Protein AF-A0A0J7ZHJ1-F1 (afdb_monomer)

Nearest PDB structures (foldseek):
  1hdf-assembly1_A  TM=8.368E-01  e=5.704E-06  Physarum polycephalum
  4el6-assembly1_A  TM=7.535E-01  e=1.383E-04  Schistosoma mansoni
  4aka-assembly1_A  TM=7.824E-01  e=1.208E-03  Schistosoma mansoni
  1zwo-assembly1_A  TM=7.943E-01  e=2.437E-03  Mus musculus
  6if9-assembly1_A  TM=5.677E-01  e=2.419E-02  Homo sapiens

Sequence (104 aa):
MCESSNGGEVCLYDASNTTGRVYDTLYSKPTYSGTYYGTNVGIDNTVNSTWNRDPDTYVYFWQFANYSGLGLGQAGGTKENWGDLSEANSWSSHCFSSNSTCPY

Solvent-accessible surface area (backbone atoms only — not comparable to full-atom values): 5501 Å² total; per-residue (Å²): 119,85,72,71,92,74,41,59,32,38,31,36,9,58,28,55,82,69,34,78,58,67,39,48,37,78,61,62,32,51,45,37,63,46,72,36,88,89,41,79,49,74,50,52,47,38,38,12,9,32,36,31,48,18,65,88,43,39,38,36,37,9,44,28,56,67,63,30,78,63,71,50,78,40,56,36,58,39,73,48,58,33,60,85,43,99,56,38,33,35,38,16,13,36,30,39,70,85,43,89,85,48,83,128

pLDDT: mean 84.12, std 10.05, range [56.09, 93.62]

Radius of gyration: 12.0 Å; Cα contacts (8 Å, |Δi|>4): 270; chains: 1; bounding box: 26×31×28 Å

Foldseek 3Di:
DADPPPQQKKWFALDFPSDHDIFIDNFWFLFQFQDGPNDGDRCQLRGFKMFQSAQCWKKKWALEGRQDDDIDIDHHGDIDGNNVDPCGSRTTTMHIPPDPSHDD

Mean predicted aligned error: 5.2 Å

Secondary structure (DSSP, 8-state):
----TTS--EEEESSSTT-SSEEEESS-BSSS-SEETTEE---TT---EEEE--SS--EEEEEETTTEEEEEEE-TT-EEEGGGSTTTT---EEEETTSTTS--

Structure (mmCIF, N/CA/C/O backbone):
data_AF-A0A0J7ZHJ1-F1
#
_entry.id   AF-A0A0J7ZHJ1-F1
#
loop_
_atom_site.group_PDB
_atom_site.id
_atom_site.type_symbol
_atom_site.label_atom_id
_atom_site.label_alt_id
_atom_site.label_comp_id
_atom_site.label_asym_id
_atom_site.label_entity_id
_atom_site.label_seq_id
_atom_site.pdbx_PDB_ins_code
_atom_site.Cartn_x
_atom_site.Cartn_y
_atom_site.Cartn_z
_atom_site.occupancy
_atom_site.B_iso_or_equiv
_atom_site.auth_seq_id
_atom_site.auth_comp_id
_atom_site.auth_asym_id
_atom_site.auth_atom_id
_atom_site.pdbx_PDB_model_num
ATOM 1 N N . MET A 1 1 ? 10.723 -8.132 8.104 1.00 59.56 1 MET A N 1
ATOM 2 C CA . MET A 1 1 ? 11.069 -7.628 6.757 1.00 59.56 1 MET A CA 1
ATOM 3 C C . MET A 1 1 ? 10.045 -8.194 5.783 1.00 59.56 1 MET A C 1
ATOM 5 O O . MET A 1 1 ? 9.194 -8.927 6.258 1.00 59.56 1 MET A O 1
ATOM 9 N N . CYS A 1 2 ? 10.030 -7.795 4.513 1.00 70.06 2 CYS A N 1
ATOM 10 C CA . CYS A 1 2 ? 9.115 -8.420 3.560 1.00 70.06 2 CYS A CA 1
ATOM 11 C C . CYS A 1 2 ? 9.684 -9.784 3.153 1.00 70.06 2 CYS A C 1
ATOM 13 O O . CYS A 1 2 ? 10.803 -9.848 2.645 1.00 70.06 2 CYS A O 1
ATOM 15 N N . GLU A 1 3 ? 8.968 -10.851 3.472 1.00 60.84 3 GLU A N 1
ATOM 16 C CA . GLU A 1 3 ? 9.481 -12.218 3.585 1.00 60.84 3 GLU A CA 1
ATOM 17 C C . GLU A 1 3 ? 8.765 -13.209 2.674 1.00 60.84 3 GLU A C 1
ATOM 19 O O . GLU A 1 3 ? 9.117 -14.394 2.691 1.00 60.84 3 GLU A O 1
ATOM 24 N N . SER A 1 4 ? 7.774 -12.795 1.872 1.00 62.31 4 SER A N 1
ATOM 25 C CA . SER A 1 4 ? 7.173 -13.770 0.969 1.00 62.31 4 SER A CA 1
ATOM 26 C C . SER A 1 4 ? 8.218 -14.238 -0.044 1.00 62.31 4 SER A C 1
ATOM 28 O O . SER A 1 4 ? 8.849 -13.462 -0.768 1.00 62.31 4 SER A O 1
ATOM 30 N N . SER A 1 5 ? 8.404 -15.552 -0.093 1.00 56.09 5 SER A N 1
ATOM 31 C CA . SER A 1 5 ? 9.406 -16.206 -0.935 1.00 56.09 5 SER A CA 1
ATOM 32 C C . SER A 1 5 ? 9.087 -16.104 -2.434 1.00 56.09 5 SER A C 1
ATOM 34 O O . SER A 1 5 ? 9.922 -16.463 -3.258 1.00 56.09 5 SER A O 1
ATOM 36 N N . ASN A 1 6 ? 7.893 -15.611 -2.786 1.00 62.06 6 ASN A N 1
ATOM 37 C CA . ASN A 1 6 ? 7.317 -15.697 -4.128 1.00 62.06 6 ASN A CA 1
ATOM 38 C C . ASN A 1 6 ? 7.192 -14.345 -4.847 1.00 62.06 6 ASN A C 1
ATOM 40 O O . ASN A 1 6 ? 6.658 -14.305 -5.949 1.00 62.06 6 ASN A O 1
ATOM 44 N N . GLY A 1 7 ? 7.641 -13.239 -4.247 1.00 62.12 7 GLY A N 1
ATOM 45 C CA . GLY A 1 7 ? 7.655 -11.921 -4.894 1.00 62.12 7 GLY A CA 1
ATOM 46 C C . GLY A 1 7 ? 6.289 -11.243 -5.056 1.00 62.12 7 GLY A C 1
ATOM 47 O O . GLY A 1 7 ? 6.257 -10.029 -5.107 1.00 62.12 7 GLY A O 1
ATOM 48 N N . GLY A 1 8 ? 5.168 -11.966 -5.041 1.00 74.62 8 GLY A N 1
ATOM 49 C CA . GLY A 1 8 ? 3.811 -11.413 -5.194 1.00 74.62 8 GLY A CA 1
ATOM 50 C C . GLY A 1 8 ? 3.244 -10.678 -3.968 1.00 74.62 8 GLY A C 1
ATOM 51 O O . GLY A 1 8 ? 2.065 -10.835 -3.664 1.00 74.62 8 GLY A O 1
ATOM 52 N N . GLU A 1 9 ? 4.068 -9.955 -3.206 1.00 87.06 9 GLU A N 1
ATOM 53 C CA . GLU A 1 9 ? 3.633 -9.237 -2.000 1.00 87.06 9 GLU A CA 1
ATOM 54 C C . GLU A 1 9 ? 3.757 -7.721 -2.143 1.00 87.06 9 GLU A C 1
ATOM 56 O O . GLU A 1 9 ? 4.625 -7.198 -2.845 1.00 87.06 9 GLU A O 1
ATOM 61 N N . VAL A 1 10 ? 2.925 -7.007 -1.392 1.00 89.94 10 VAL A N 1
ATOM 62 C CA . VAL A 1 10 ? 3.110 -5.581 -1.141 1.00 89.94 10 VAL A CA 1
ATOM 63 C C . VAL A 1 10 ? 3.447 -5.356 0.323 1.00 89.94 10 VAL A C 1
ATOM 65 O O . VAL A 1 10 ? 2.797 -5.886 1.227 1.00 89.94 10 VAL A O 1
ATOM 68 N N . CYS A 1 11 ? 4.494 -4.572 0.536 1.0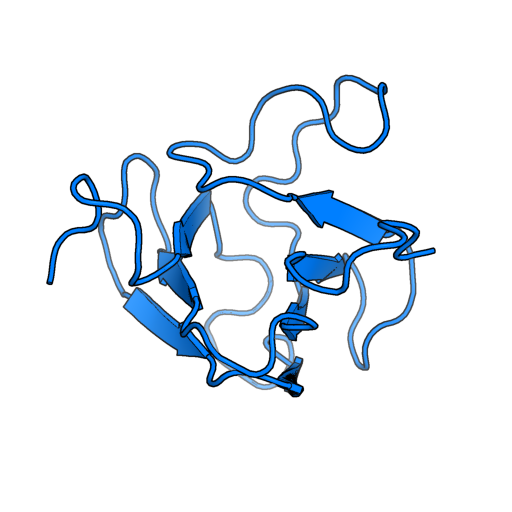0 90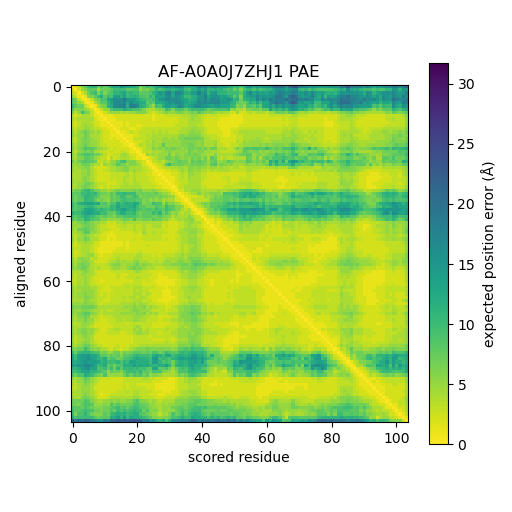.56 11 CYS A N 1
ATOM 69 C CA . CYS A 1 11 ? 5.055 -4.251 1.836 1.00 90.56 11 CYS A CA 1
ATOM 70 C C . CYS A 1 11 ? 4.608 -2.855 2.234 1.00 90.56 11 CYS A C 1
ATOM 72 O O . CYS A 1 11 ? 4.826 -1.905 1.480 1.00 90.56 11 CYS A O 1
ATOM 74 N N . LEU A 1 12 ? 4.033 -2.727 3.420 1.00 90.62 12 LEU A N 1
ATOM 75 C CA . LEU A 1 12 ? 3.571 -1.468 3.982 1.00 90.62 12 LEU A CA 1
ATOM 76 C C . LEU A 1 12 ? 4.464 -1.106 5.164 1.00 90.62 12 LEU A C 1
ATOM 78 O O . LEU A 1 12 ? 4.758 -1.959 6.003 1.00 90.62 12 LEU A O 1
ATOM 82 N N . TYR A 1 13 ? 4.893 0.147 5.224 1.00 90.00 13 TYR A N 1
ATOM 83 C CA . TYR A 1 13 ? 5.842 0.630 6.218 1.00 90.00 13 TYR A CA 1
ATOM 84 C C . TYR A 1 13 ? 5.264 1.818 6.979 1.00 90.00 13 TYR A C 1
ATOM 86 O O . TYR A 1 13 ? 4.657 2.698 6.368 1.00 90.00 13 TYR A O 1
ATOM 94 N N . ASP A 1 14 ? 5.473 1.864 8.297 1.00 89.12 14 ASP A N 1
ATOM 95 C CA . ASP A 1 14 ? 5.034 2.988 9.142 1.00 89.12 14 ASP A CA 1
ATOM 96 C C . ASP A 1 14 ? 5.946 4.223 9.054 1.00 89.12 14 ASP A C 1
ATOM 98 O O . ASP A 1 14 ? 5.547 5.337 9.394 1.00 89.12 14 ASP A O 1
ATOM 102 N N . ALA A 1 15 ? 7.167 4.051 8.551 1.00 88.94 15 ALA A N 1
ATOM 103 C CA . ALA A 1 15 ? 8.115 5.127 8.306 1.00 88.94 15 ALA A CA 1
ATOM 104 C C . ALA A 1 15 ? 8.351 5.341 6.806 1.00 88.94 15 ALA A C 1
ATOM 106 O O . ALA A 1 15 ? 8.039 4.490 5.970 1.00 88.94 15 ALA A O 1
ATOM 107 N N . SER A 1 16 ? 8.923 6.492 6.454 1.00 89.44 16 SER A N 1
ATOM 108 C CA . SER A 1 16 ? 9.334 6.798 5.081 1.00 89.44 16 SER A CA 1
ATOM 109 C C . SER A 1 16 ? 10.516 5.925 4.631 1.00 89.44 16 SER A C 1
ATOM 111 O O . SER A 1 16 ? 11.216 5.304 5.436 1.00 89.44 16 SER A O 1
ATOM 113 N N . ASN A 1 17 ? 10.792 5.921 3.329 1.00 88.88 17 ASN A N 1
ATOM 114 C CA . ASN A 1 17 ? 11.938 5.268 2.690 1.00 88.88 17 ASN A CA 1
ATOM 115 C C . ASN A 1 17 ? 11.990 3.745 2.861 1.00 88.88 17 ASN A C 1
ATOM 117 O O . ASN A 1 17 ? 13.071 3.156 2.865 1.00 88.88 17 ASN A O 1
ATOM 121 N N . THR A 1 18 ? 10.839 3.078 2.964 1.00 87.94 18 THR A N 1
ATOM 122 C CA . THR A 1 18 ? 10.728 1.619 3.145 1.00 87.94 18 THR A CA 1
ATOM 123 C C . THR A 1 18 ? 11.468 1.118 4.393 1.00 87.94 18 THR A C 1
ATOM 125 O O . THR A 1 18 ? 12.171 0.107 4.361 1.00 87.94 18 THR A O 1
ATOM 128 N N . THR A 1 19 ? 11.340 1.861 5.498 1.00 85.50 19 THR A N 1
ATOM 129 C CA . THR A 1 19 ? 11.956 1.555 6.802 1.00 85.50 19 THR A CA 1
ATOM 130 C C . THR A 1 19 ? 10.904 1.389 7.902 1.00 85.50 19 THR A C 1
ATOM 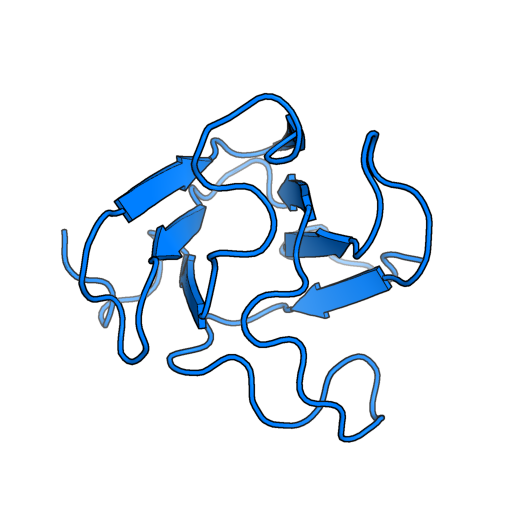132 O O . THR A 1 19 ? 9.719 1.579 7.664 1.00 85.50 19 THR A O 1
ATOM 135 N N . GLY A 1 20 ? 11.321 1.029 9.119 1.00 83.38 20 GLY A N 1
ATOM 136 C CA . GLY A 1 20 ? 10.408 0.899 10.258 1.00 83.38 20 GLY A CA 1
ATOM 137 C C . GLY A 1 20 ? 9.712 -0.460 10.327 1.00 83.38 20 GLY A C 1
ATOM 138 O O . GLY A 1 20 ? 10.283 -1.488 9.940 1.00 83.38 20 GLY A O 1
ATOM 139 N N . ARG A 1 21 ? 8.499 -0.483 10.889 1.00 80.88 21 ARG A N 1
ATOM 140 C CA . ARG A 1 21 ? 7.686 -1.702 10.984 1.00 80.88 21 ARG A CA 1
ATOM 141 C C . ARG A 1 21 ? 7.153 -2.060 9.610 1.00 80.88 21 ARG A C 1
ATOM 143 O O . ARG A 1 21 ? 6.717 -1.192 8.867 1.00 80.88 21 ARG A O 1
ATOM 150 N N . VAL A 1 22 ? 7.183 -3.353 9.305 1.00 81.88 22 VAL A N 1
ATOM 151 C CA . VAL A 1 22 ? 6.748 -3.890 8.016 1.00 81.88 22 VAL A CA 1
ATOM 152 C C . VAL A 1 22 ? 5.474 -4.690 8.212 1.00 81.88 22 VAL A C 1
ATOM 154 O O . VAL A 1 22 ? 5.432 -5.583 9.060 1.00 81.88 22 VAL A O 1
ATOM 157 N N . TYR A 1 23 ? 4.480 -4.403 7.386 1.00 80.81 23 TYR A N 1
ATOM 158 C CA . TYR A 1 23 ? 3.248 -5.164 7.263 1.00 80.81 23 TYR A CA 1
ATOM 159 C C . TYR A 1 23 ? 3.159 -5.657 5.823 1.00 80.81 23 TYR A C 1
ATOM 161 O O . TYR A 1 23 ? 2.975 -4.863 4.905 1.00 80.81 23 TYR A O 1
ATOM 169 N N . ASP A 1 24 ? 3.354 -6.948 5.600 1.00 76.88 24 ASP A N 1
ATOM 170 C CA . ASP A 1 24 ? 3.248 -7.536 4.272 1.00 76.88 24 ASP A CA 1
ATOM 171 C C . ASP A 1 24 ? 1.841 -8.023 3.988 1.00 76.88 24 ASP A C 1
ATOM 173 O O . ASP A 1 24 ? 1.083 -8.421 4.879 1.00 76.88 24 ASP A O 1
ATOM 177 N N . THR A 1 25 ? 1.490 -8.037 2.711 1.00 80.44 25 THR A N 1
ATOM 178 C CA . THR A 1 25 ? 0.274 -8.700 2.272 1.00 80.44 25 THR A CA 1
ATOM 179 C C . THR A 1 25 ? 0.471 -9.339 0.908 1.00 80.44 25 THR A C 1
ATOM 181 O O . THR A 1 25 ? 0.991 -8.722 -0.016 1.00 80.44 25 THR A O 1
ATOM 184 N N . LEU A 1 26 ? -0.002 -10.578 0.793 1.00 85.38 26 LEU A N 1
ATOM 185 C CA . LEU A 1 26 ? -0.105 -11.330 -0.464 1.00 85.38 26 LEU A CA 1
ATOM 186 C C . LEU A 1 26 ? -1.475 -11.170 -1.138 1.00 85.38 26 LEU A C 1
ATOM 188 O O . LEU A 1 26 ? -1.715 -11.691 -2.220 1.00 85.38 26 LEU A O 1
ATOM 192 N N . TYR A 1 27 ? -2.408 -10.506 -0.459 1.00 86.19 27 TYR A N 1
ATOM 193 C CA . TYR A 1 27 ? -3.796 -10.395 -0.881 1.00 86.19 27 TYR A CA 1
ATOM 194 C C . TYR A 1 27 ? -4.272 -8.962 -0.725 1.00 86.19 27 TYR A C 1
ATOM 196 O O . TYR A 1 27 ? -3.786 -8.218 0.130 1.00 86.19 27 TYR A O 1
ATOM 204 N N . SER A 1 28 ? -5.279 -8.610 -1.519 1.00 90.06 28 SER A N 1
ATOM 205 C CA . SER A 1 28 ? -5.985 -7.340 -1.370 1.00 90.06 28 SER A CA 1
ATOM 206 C C . SER A 1 28 ? -6.626 -7.258 0.015 1.00 90.06 28 SER A C 1
ATOM 208 O O . SER A 1 28 ? -7.169 -8.247 0.516 1.00 90.06 28 SER A O 1
ATOM 210 N N . LYS A 1 29 ? -6.595 -6.079 0.629 1.00 90.69 29 LYS A N 1
ATOM 211 C CA . LYS A 1 29 ? -7.183 -5.831 1.946 1.00 90.69 29 LYS A CA 1
ATOM 212 C C . LYS A 1 29 ? -8.275 -4.777 1.823 1.00 90.69 29 LYS A C 1
ATOM 214 O O . LYS A 1 29 ? -7.944 -3.620 1.581 1.00 90.69 29 LYS A O 1
ATOM 219 N N . PRO A 1 30 ? -9.559 -5.135 2.001 1.00 91.56 30 PRO A N 1
ATOM 220 C CA . PRO A 1 30 ? -10.639 -4.151 2.008 1.00 91.56 30 PRO A CA 1
ATOM 221 C C . PRO A 1 30 ? -10.582 -3.250 3.246 1.00 91.56 30 PRO A C 1
ATOM 223 O O . PRO A 1 30 ? -11.154 -2.171 3.238 1.00 91.56 30 PRO A O 1
ATOM 226 N N . THR A 1 31 ? -9.885 -3.652 4.307 1.00 91.62 31 THR A N 1
ATOM 227 C CA . THR A 1 31 ? -9.671 -2.831 5.501 1.00 91.62 31 THR A CA 1
ATOM 228 C C . THR A 1 31 ? -8.272 -3.057 6.050 1.00 91.62 31 THR A C 1
ATOM 230 O O . THR A 1 31 ? -7.748 -4.172 5.992 1.00 91.62 31 THR A O 1
ATOM 233 N N . TYR A 1 32 ? -7.688 -2.025 6.652 1.00 90.62 32 TYR A N 1
ATOM 234 C CA . TYR A 1 32 ? -6.413 -2.101 7.370 1.00 90.62 32 TYR A CA 1
ATOM 235 C C . TYR A 1 32 ? -6.562 -2.575 8.818 1.00 90.62 32 TYR A C 1
ATOM 237 O O . TYR A 1 32 ? -5.934 -2.087 9.760 1.00 90.62 32 TYR A O 1
ATOM 245 N N . SER A 1 33 ? -7.425 -3.571 8.979 1.00 84.00 33 SER A N 1
ATOM 246 C CA . SER A 1 33 ? -7.670 -4.289 10.216 1.00 84.00 33 SER A CA 1
ATOM 247 C C . SER A 1 33 ? -7.422 -5.778 9.989 1.00 84.00 33 SER A C 1
ATOM 249 O O . SER A 1 33 ? -7.772 -6.338 8.948 1.00 84.00 33 SER A O 1
ATOM 251 N N . GLY A 1 34 ? -6.811 -6.434 10.973 1.00 73.44 34 GLY A N 1
ATOM 252 C CA . GLY A 1 34 ? -6.613 -7.879 10.972 1.00 73.44 34 GLY A CA 1
ATOM 253 C C . GLY A 1 34 ? -5.150 -8.289 11.046 1.00 73.44 34 GLY A C 1
ATOM 254 O O . GLY A 1 34 ? -4.313 -7.625 11.651 1.00 73.44 34 GLY A O 1
ATOM 255 N N . THR A 1 35 ? -4.855 -9.455 10.483 1.00 71.56 35 THR A N 1
ATOM 256 C CA . THR A 1 35 ? -3.558 -10.103 10.662 1.00 71.56 35 THR A CA 1
ATOM 257 C C . THR A 1 35 ? -2.576 -9.745 9.546 1.00 71.56 35 THR A C 1
ATOM 259 O O . THR A 1 35 ? -2.881 -9.942 8.364 1.00 71.56 35 THR A O 1
ATOM 262 N N . TYR A 1 36 ? -1.387 -9.297 9.954 1.00 73.12 36 TYR A N 1
ATOM 263 C CA . TYR A 1 36 ? -0.194 -9.041 9.137 1.00 73.12 36 TYR A CA 1
ATOM 264 C C . TYR A 1 36 ? 0.976 -9.803 9.777 1.00 73.12 36 TYR A C 1
ATOM 266 O O . TYR A 1 36 ? 1.121 -9.759 11.001 1.00 73.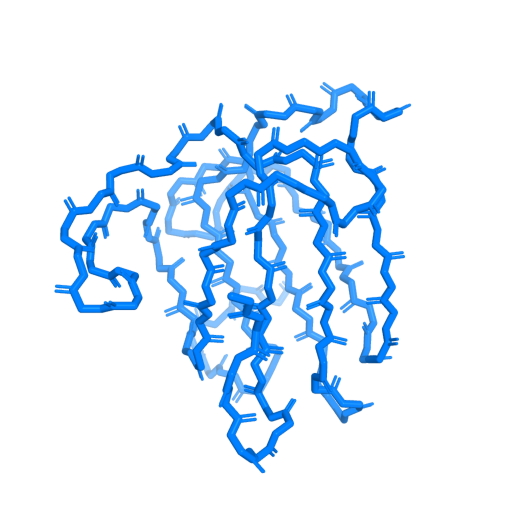12 36 TYR A O 1
ATOM 274 N N . TYR A 1 37 ? 1.759 -10.576 9.017 1.00 65.94 37 TYR A N 1
ATOM 275 C CA . TYR A 1 37 ? 2.781 -11.487 9.575 1.00 65.94 37 TYR A CA 1
ATOM 276 C C . TYR A 1 37 ? 2.319 -12.357 10.767 1.00 65.94 37 TYR A C 1
ATOM 278 O O . TYR A 1 37 ? 3.042 -12.556 11.742 1.00 65.94 37 TYR A O 1
ATOM 286 N N . GLY A 1 38 ? 1.078 -12.853 10.750 1.00 63.50 38 GLY A N 1
ATOM 287 C CA . GLY A 1 38 ? 0.549 -13.675 11.850 1.00 63.50 38 GLY A CA 1
ATOM 288 C C . GLY A 1 38 ? 0.237 -12.911 13.148 1.00 63.50 38 GLY A C 1
ATOM 289 O O . GLY A 1 38 ? -0.263 -13.514 14.094 1.00 63.50 38 GLY A O 1
ATOM 290 N N . THR A 1 39 ? 0.450 -11.591 13.191 1.00 63.53 39 THR A N 1
ATOM 291 C CA . THR A 1 39 ? 0.097 -10.727 14.327 1.00 63.53 39 THR A CA 1
ATOM 292 C C . THR A 1 39 ? -1.146 -9.911 13.994 1.00 63.53 39 THR A C 1
ATOM 294 O O . THR A 1 39 ? -1.250 -9.340 12.911 1.00 63.53 39 THR A O 1
ATOM 297 N N . ASN A 1 40 ? -2.113 -9.857 14.910 1.00 72.69 40 ASN A N 1
ATOM 298 C CA . ASN A 1 40 ? -3.310 -9.040 14.729 1.00 72.69 40 ASN A CA 1
ATOM 299 C C . ASN A 1 40 ? -2.983 -7.583 15.083 1.00 72.69 40 ASN A C 1
ATOM 301 O O . ASN A 1 40 ? -2.722 -7.274 16.247 1.00 72.69 40 ASN A O 1
ATOM 305 N N . VAL A 1 41 ? -2.934 -6.712 14.078 1.00 78.06 41 VAL A N 1
ATOM 306 C CA . VAL A 1 41 ? -2.554 -5.305 14.221 1.00 78.06 41 VAL A CA 1
ATOM 307 C C . VAL A 1 41 ? -3.380 -4.452 13.262 1.00 78.06 41 VAL A C 1
ATOM 309 O O . VAL A 1 41 ? -3.533 -4.780 12.090 1.00 78.06 41 VAL A O 1
ATOM 312 N N . GLY A 1 42 ? -3.941 -3.357 13.772 1.00 81.81 42 GLY A N 1
ATOM 313 C CA . GLY A 1 42 ? -4.521 -2.317 12.927 1.00 81.81 42 GLY A CA 1
ATOM 314 C C . GLY A 1 42 ? -3.411 -1.408 12.414 1.00 81.81 42 GLY A C 1
ATOM 315 O O . GLY A 1 42 ? -2.606 -0.933 13.214 1.00 81.81 42 GLY A O 1
ATOM 316 N N . ILE A 1 43 ? -3.368 -1.190 11.103 1.00 86.75 43 ILE A N 1
ATOM 317 C CA . ILE A 1 43 ? -2.381 -0.315 10.432 1.00 86.75 43 ILE A CA 1
ATOM 318 C C . ILE A 1 43 ? -3.061 0.847 9.703 1.00 86.75 43 ILE A C 1
ATOM 320 O O . ILE A 1 43 ? -2.479 1.527 8.858 1.00 86.75 43 ILE A O 1
ATOM 324 N N . ASP A 1 44 ? -4.345 1.012 9.995 1.00 88.69 44 ASP A N 1
ATOM 325 C CA . ASP A 1 44 ? -5.187 2.032 9.415 1.00 88.69 44 ASP A CA 1
ATOM 326 C C . ASP A 1 44 ? -4.595 3.409 9.683 1.00 88.69 44 ASP A C 1
ATOM 328 O O . ASP A 1 44 ? -4.279 3.730 10.831 1.00 88.69 44 ASP A O 1
ATOM 332 N N . ASN A 1 45 ? -4.433 4.209 8.630 1.00 88.62 45 ASN A N 1
ATOM 333 C CA . ASN A 1 45 ? -3.858 5.545 8.736 1.00 88.62 45 ASN A CA 1
ATOM 334 C C . ASN A 1 45 ? -2.459 5.569 9.386 1.00 88.62 45 ASN A C 1
ATOM 336 O O . ASN A 1 45 ? -2.105 6.516 10.083 1.00 88.62 45 ASN A O 1
ATOM 340 N N . THR A 1 46 ? -1.648 4.522 9.194 1.00 88.38 46 THR A N 1
ATOM 341 C CA . THR A 1 46 ? -0.251 4.503 9.674 1.00 88.38 46 THR A CA 1
ATOM 342 C C . THR A 1 46 ? 0.771 4.260 8.573 1.00 88.38 46 THR A C 1
ATOM 344 O O . THR A 1 46 ? 1.964 4.272 8.849 1.00 88.38 46 THR A O 1
ATOM 347 N N . VAL A 1 47 ? 0.338 3.957 7.348 1.00 89.31 47 VAL A N 1
ATOM 348 C CA . VAL A 1 47 ? 1.247 3.603 6.251 1.00 89.31 47 VAL A CA 1
ATOM 349 C C . VAL A 1 47 ? 1.829 4.865 5.624 1.00 89.31 47 VAL A C 1
ATOM 351 O O . VAL A 1 47 ? 1.093 5.747 5.182 1.00 89.31 47 VAL A O 1
ATOM 354 N N . ASN A 1 48 ? 3.157 4.914 5.542 1.00 91.31 48 ASN A N 1
ATOM 355 C CA . ASN A 1 48 ? 3.913 6.092 5.132 1.00 91.31 48 ASN A CA 1
ATOM 356 C C . ASN A 1 48 ? 4.898 5.828 3.979 1.00 91.31 48 ASN A C 1
ATOM 358 O O . ASN A 1 48 ? 5.296 6.742 3.259 1.00 91.31 48 ASN A O 1
ATOM 362 N N . SER A 1 49 ? 5.272 4.572 3.748 1.00 91.75 49 SER A N 1
ATOM 363 C CA . SER A 1 49 ? 5.904 4.149 2.495 1.00 91.75 49 SER A CA 1
ATOM 364 C C . SER A 1 49 ? 5.512 2.720 2.148 1.00 91.75 49 SER A C 1
ATOM 366 O O . SER A 1 49 ? 5.034 1.967 3.001 1.00 91.75 49 SER A O 1
ATOM 368 N N . THR A 1 50 ? 5.674 2.347 0.885 1.00 92.69 50 THR A N 1
ATOM 369 C CA . THR A 1 50 ? 5.335 1.010 0.394 1.00 92.69 50 THR A CA 1
ATOM 370 C C . THR A 1 50 ? 6.360 0.496 -0.599 1.00 92.69 50 THR A C 1
ATOM 372 O O . THR A 1 50 ? 7.049 1.251 -1.286 1.00 92.69 50 THR A O 1
ATOM 375 N N . TRP A 1 51 ? 6.440 -0.823 -0.707 1.00 92.62 51 TRP A N 1
ATOM 376 C CA . TRP A 1 51 ? 7.179 -1.498 -1.764 1.00 92.62 51 TRP A CA 1
ATOM 377 C C . TRP A 1 51 ? 6.287 -2.566 -2.376 1.00 92.62 51 TRP A C 1
ATOM 379 O O . TRP A 1 51 ? 5.967 -3.557 -1.720 1.00 92.62 51 TRP A O 1
ATOM 3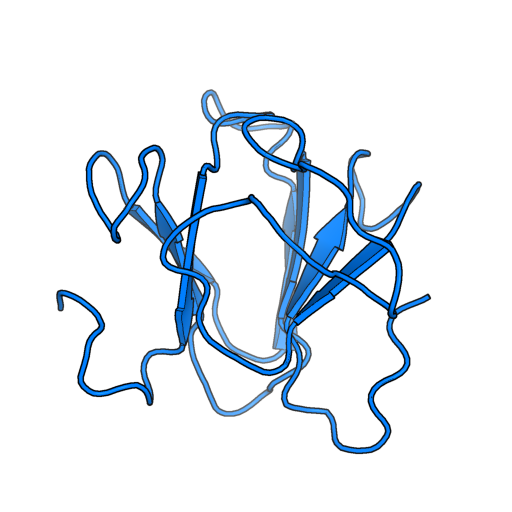89 N N . ASN A 1 52 ? 5.886 -2.358 -3.626 1.00 92.25 52 ASN A N 1
ATOM 390 C CA . ASN A 1 52 ? 5.237 -3.392 -4.406 1.00 92.25 52 ASN A CA 1
ATOM 391 C C . ASN A 1 52 ? 6.321 -4.330 -4.939 1.00 92.25 52 ASN A C 1
ATOM 393 O O . ASN A 1 52 ? 7.090 -3.959 -5.827 1.00 92.25 52 ASN A O 1
ATOM 397 N N . ARG A 1 53 ? 6.451 -5.511 -4.333 1.00 89.31 53 ARG A N 1
ATOM 398 C CA . ARG A 1 53 ? 7.451 -6.500 -4.749 1.00 89.31 53 ARG A CA 1
ATOM 399 C C . ARG A 1 53 ? 6.968 -7.349 -5.909 1.00 89.31 53 ARG A C 1
ATOM 401 O O . ARG A 1 53 ? 7.818 -7.967 -6.547 1.00 89.31 53 ARG A O 1
ATOM 408 N N . ASP A 1 54 ? 5.665 -7.344 -6.181 1.00 87.69 54 ASP A N 1
ATOM 409 C CA . ASP A 1 54 ? 5.091 -8.001 -7.344 1.00 87.69 54 ASP A CA 1
ATOM 410 C C . ASP A 1 54 ? 5.490 -7.186 -8.584 1.00 87.69 54 ASP A C 1
ATOM 412 O O . ASP A 1 54 ? 5.081 -6.030 -8.695 1.00 87.69 54 ASP A O 1
ATOM 416 N N . PRO A 1 55 ? 6.339 -7.707 -9.486 1.00 86.75 55 PRO A N 1
ATOM 417 C CA . PRO A 1 55 ? 6.763 -6.964 -10.668 1.00 86.75 55 PRO A CA 1
ATOM 418 C C . PRO A 1 55 ? 5.676 -6.900 -11.751 1.00 86.75 55 PRO A C 1
ATOM 420 O O . PRO A 1 55 ? 5.758 -6.046 -12.633 1.00 86.75 55 PRO A O 1
ATOM 423 N N . ASP A 1 56 ? 4.670 -7.771 -11.684 1.00 87.38 56 ASP A N 1
ATOM 424 C CA . ASP A 1 56 ? 3.703 -8.008 -12.755 1.00 87.38 56 ASP A CA 1
ATOM 425 C C . ASP A 1 56 ? 2.341 -7.351 -12.475 1.00 87.38 56 ASP A C 1
ATOM 427 O O . ASP A 1 56 ? 1.544 -7.149 -13.396 1.00 87.38 56 ASP A O 1
ATOM 431 N N . THR A 1 57 ? 2.069 -6.981 -11.219 1.00 88.75 57 THR A N 1
ATOM 432 C CA . THR A 1 57 ? 0.756 -6.489 -10.781 1.00 88.75 57 THR A CA 1
ATOM 433 C C . THR A 1 57 ? 0.825 -5.069 -10.215 1.00 88.75 57 THR A C 1
ATOM 435 O O . THR A 1 57 ? 1.694 -4.743 -9.408 1.00 88.75 57 THR A O 1
ATOM 438 N N . TYR A 1 58 ? -0.138 -4.217 -10.581 1.00 92.31 58 TYR A N 1
ATOM 439 C CA . TYR A 1 58 ? -0.335 -2.920 -9.927 1.00 92.31 58 TYR A CA 1
ATOM 440 C C . TYR A 1 58 ? -1.039 -3.093 -8.583 1.00 92.31 58 TYR A C 1
ATOM 442 O O . TYR A 1 58 ? -1.930 -3.930 -8.442 1.00 92.31 58 TYR A O 1
ATOM 450 N N . VAL A 1 59 ? -0.718 -2.247 -7.610 1.00 93.44 59 VAL A N 1
ATOM 451 C CA . VAL A 1 59 ? -1.473 -2.160 -6.355 1.00 93.44 59 VAL A CA 1
ATOM 452 C C . VAL A 1 59 ? -2.077 -0.775 -6.236 1.00 93.44 59 VAL A C 1
ATOM 454 O O . VAL A 1 59 ? -1.373 0.223 -6.335 1.00 93.44 59 VAL A O 1
ATOM 457 N N . TYR A 1 60 ? -3.384 -0.715 -6.013 1.00 93.31 60 TYR A N 1
ATOM 458 C CA . TYR A 1 60 ? -4.101 0.527 -5.759 1.00 93.31 60 TYR A CA 1
ATOM 459 C C . TYR A 1 60 ? -4.358 0.683 -4.269 1.00 93.31 60 TYR A C 1
ATOM 461 O O . TYR A 1 60 ? -4.918 -0.216 -3.641 1.00 93.31 60 TYR A O 1
ATOM 469 N N . PHE A 1 61 ? -3.975 1.829 -3.724 1.00 93.19 61 PHE A N 1
ATOM 470 C CA . PHE A 1 61 ? -4.177 2.226 -2.337 1.00 93.19 61 PHE A CA 1
ATOM 471 C C . PHE A 1 61 ? -5.316 3.220 -2.243 1.00 93.19 61 PHE A C 1
ATOM 473 O O . PHE A 1 61 ? -5.428 4.088 -3.101 1.00 93.19 61 PHE A O 1
ATOM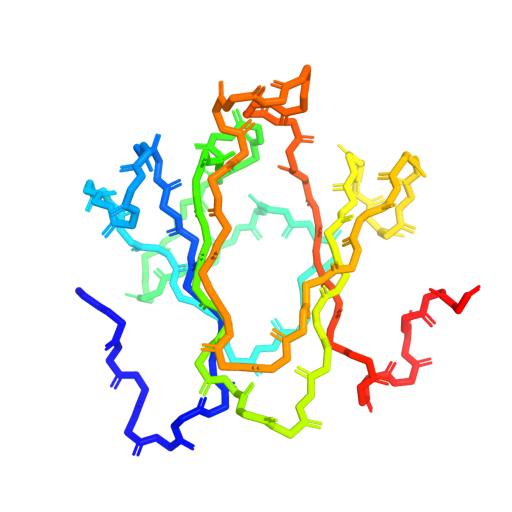 480 N N . TRP A 1 62 ? -6.138 3.099 -1.206 1.00 93.00 62 TRP A N 1
ATOM 481 C CA . TRP A 1 62 ? -7.331 3.917 -1.024 1.00 93.00 62 TRP A CA 1
ATOM 482 C C . TRP A 1 62 ? -7.381 4.523 0.371 1.00 93.00 62 TRP A C 1
ATOM 484 O O . TRP A 1 62 ? -7.041 3.869 1.364 1.00 93.00 62 TRP A O 1
ATOM 494 N N . GLN A 1 63 ? -7.827 5.778 0.426 1.00 91.69 63 GLN A N 1
ATOM 495 C CA . GLN A 1 63 ? -7.901 6.554 1.660 1.00 91.69 63 GLN A CA 1
ATOM 496 C C . GLN A 1 63 ? -8.904 5.977 2.666 1.00 91.69 63 GLN A C 1
ATOM 498 O O . GLN A 1 63 ? -8.750 6.136 3.868 1.00 91.69 63 GLN A O 1
ATOM 503 N N . PHE A 1 64 ? -9.954 5.309 2.188 1.00 92.19 64 PHE A N 1
ATOM 504 C CA . PHE A 1 64 ? -10.971 4.715 3.045 1.00 92.19 64 PHE A CA 1
ATOM 505 C C . PHE A 1 64 ? -11.051 3.202 2.851 1.00 92.19 64 PHE A C 1
ATOM 507 O O . PHE A 1 64 ? -10.490 2.614 1.922 1.00 92.19 64 PHE A O 1
ATOM 514 N N . ALA A 1 65 ? -11.772 2.555 3.764 1.00 92.50 65 ALA A N 1
ATOM 515 C CA . ALA A 1 65 ? -12.107 1.144 3.672 1.00 92.50 65 ALA A CA 1
ATOM 516 C C . ALA A 1 65 ? -12.897 0.811 2.391 1.00 92.50 65 ALA A C 1
ATOM 518 O O . ALA A 1 65 ? -13.555 1.658 1.786 1.00 92.50 65 ALA A O 1
ATOM 519 N N . ASN A 1 66 ? -12.880 -0.469 2.033 1.00 93.19 66 ASN A N 1
ATOM 520 C CA . ASN A 1 66 ? -13.570 -1.075 0.900 1.00 93.19 66 ASN A CA 1
ATOM 521 C C . ASN A 1 66 ? -13.238 -0.404 -0.439 1.00 93.19 66 ASN A C 1
ATOM 523 O O . ASN A 1 66 ? -14.121 -0.248 -1.277 1.00 93.19 66 ASN A O 1
ATOM 527 N N . TYR A 1 67 ? -11.970 -0.022 -0.626 1.00 93.56 67 TYR A N 1
ATOM 528 C CA . TYR A 1 67 ? -11.457 0.537 -1.877 1.00 93.56 67 TYR A CA 1
ATOM 529 C C . TYR A 1 67 ? -12.181 1.828 -2.287 1.00 93.56 67 TYR A C 1
ATOM 531 O O . TYR A 1 67 ? -12.648 1.964 -3.414 1.00 93.56 67 TYR A O 1
ATOM 539 N N . SER A 1 68 ? -12.345 2.757 -1.342 1.00 92.62 68 SER A N 1
ATOM 540 C CA . SER A 1 68 ? -13.106 3.990 -1.564 1.00 92.62 68 SER A CA 1
ATOM 541 C C . SER A 1 68 ? -12.334 5.248 -1.161 1.00 92.62 68 SER A C 1
ATOM 543 O O . SER A 1 68 ? -11.327 5.185 -0.456 1.00 92.62 68 SER A O 1
ATOM 545 N N . GLY A 1 69 ? -12.801 6.408 -1.632 1.00 90.38 69 GLY A N 1
ATOM 546 C CA . GLY A 1 69 ? -12.131 7.695 -1.427 1.00 90.38 69 GLY A CA 1
ATOM 547 C C . GLY A 1 69 ? -11.127 8.019 -2.529 1.00 90.38 69 GLY A C 1
ATOM 548 O O . GLY A 1 69 ? -11.303 7.608 -3.672 1.00 90.38 69 GLY A O 1
ATOM 549 N N . LEU A 1 70 ? -10.092 8.789 -2.200 1.00 89.44 70 LEU A N 1
ATOM 550 C CA . LEU A 1 70 ? -8.981 9.023 -3.119 1.00 89.44 70 LEU A CA 1
ATOM 551 C C . LEU A 1 70 ? -8.157 7.737 -3.263 1.00 89.44 70 LEU A C 1
ATOM 553 O O . LEU A 1 70 ? -7.836 7.100 -2.256 1.00 89.44 70 LEU A O 1
ATOM 557 N N . GLY A 1 71 ? -7.826 7.375 -4.504 1.00 89.81 71 GLY A N 1
ATOM 558 C CA . GLY A 1 71 ? -7.039 6.192 -4.828 1.00 89.81 71 GLY A CA 1
ATOM 559 C C . GLY A 1 71 ? -5.753 6.534 -5.581 1.00 89.81 71 GLY A C 1
ATOM 560 O O . GLY A 1 71 ? -5.784 7.355 -6.498 1.00 89.81 71 GLY A O 1
ATOM 561 N N . LEU A 1 72 ? -4.638 5.891 -5.226 1.00 91.50 72 LEU A N 1
ATOM 562 C CA . LEU A 1 72 ? -3.361 5.995 -5.941 1.00 91.50 72 LEU A CA 1
ATOM 563 C C . LEU A 1 72 ? -2.852 4.614 -6.352 1.00 91.50 72 LEU A C 1
ATOM 565 O O . LEU A 1 72 ? -2.850 3.673 -5.562 1.00 91.50 72 LEU A O 1
ATOM 569 N N . GLY A 1 73 ? -2.421 4.502 -7.607 1.00 91.81 73 GLY A N 1
ATOM 570 C CA . GLY A 1 73 ? -1.836 3.283 -8.155 1.00 91.81 73 GLY A CA 1
ATOM 571 C C . GLY A 1 73 ? -0.319 3.267 -8.003 1.00 91.81 73 GLY A C 1
ATOM 572 O O . GLY A 1 73 ? 0.352 4.236 -8.346 1.00 91.81 73 GLY A O 1
ATOM 573 N N . GLN A 1 74 ? 0.214 2.138 -7.556 1.00 92.94 74 GLN A N 1
ATOM 574 C CA . GLN A 1 74 ? 1.636 1.835 -7.497 1.00 92.94 74 GLN A CA 1
ATOM 575 C C . GLN A 1 74 ? 1.957 0.719 -8.493 1.00 92.94 74 GLN A C 1
ATOM 577 O O . GLN A 1 74 ? 1.337 -0.347 -8.471 1.00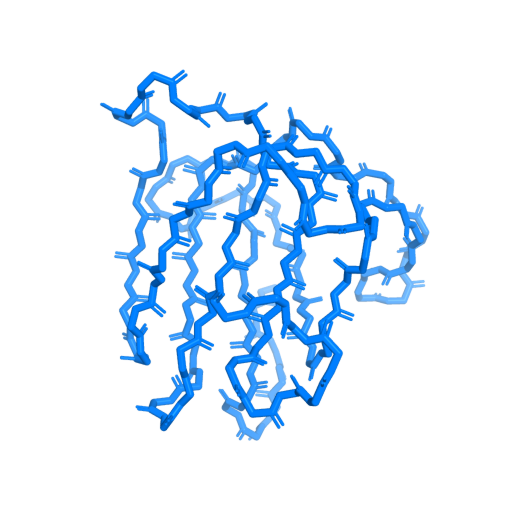 92.94 74 GLN A O 1
ATOM 582 N N . ALA A 1 75 ? 2.932 0.965 -9.367 1.00 93.62 75 ALA A N 1
ATOM 583 C CA . ALA A 1 75 ? 3.374 -0.012 -10.355 1.00 93.62 75 ALA A CA 1
ATOM 584 C C . ALA A 1 75 ? 4.121 -1.190 -9.716 1.00 93.62 75 ALA A C 1
ATOM 586 O O . ALA A 1 75 ? 4.601 -1.119 -8.582 1.00 93.62 75 ALA A O 1
ATOM 587 N N . GLY A 1 76 ? 4.213 -2.287 -10.464 1.00 92.31 76 GLY A N 1
ATOM 588 C CA . GLY A 1 76 ? 4.971 -3.456 -10.050 1.00 92.31 76 GLY A CA 1
ATOM 589 C C . GLY A 1 76 ? 6.460 -3.159 -9.872 1.00 92.31 76 GLY A C 1
ATOM 590 O O . GLY A 1 76 ? 7.058 -2.406 -10.642 1.00 92.31 76 GLY A O 1
ATOM 591 N N . GLY A 1 77 ? 7.067 -3.723 -8.830 1.00 89.69 77 GLY A N 1
ATOM 592 C CA . GLY A 1 77 ? 8.494 -3.575 -8.533 1.00 89.69 77 GLY A CA 1
ATOM 593 C C . GLY A 1 77 ? 8.935 -2.201 -8.004 1.00 89.69 77 GLY A C 1
ATOM 594 O O . GLY A 1 77 ? 10.125 -2.030 -7.718 1.00 89.69 77 GLY A O 1
ATOM 595 N N . THR A 1 78 ? 8.036 -1.220 -7.854 1.00 92.94 78 THR A N 1
ATOM 596 C CA . THR A 1 78 ? 8.399 0.139 -7.414 1.00 92.94 78 THR A CA 1
ATOM 597 C C . THR A 1 78 ? 8.280 0.330 -5.907 1.00 92.94 78 THR A C 1
ATOM 599 O O . THR A 1 78 ? 7.569 -0.392 -5.206 1.00 92.94 78 THR A O 1
ATOM 602 N N . LYS A 1 79 ? 8.980 1.344 -5.394 1.00 92.81 79 LYS A N 1
ATOM 603 C CA . LYS A 1 79 ? 8.874 1.823 -4.013 1.00 92.81 79 LYS A CA 1
ATOM 604 C C . LYS A 1 79 ? 8.280 3.220 -4.025 1.00 92.81 79 LYS A C 1
ATOM 606 O O . LYS A 1 79 ? 8.712 4.028 -4.837 1.00 92.81 79 LYS A O 1
ATOM 611 N N . GLU A 1 80 ? 7.372 3.494 -3.101 1.00 91.69 80 GLU A N 1
ATOM 612 C CA . GLU A 1 80 ? 6.722 4.797 -2.978 1.00 91.69 80 GLU A CA 1
ATOM 613 C C . GLU A 1 80 ? 6.869 5.340 -1.560 1.00 91.69 80 GLU A C 1
ATOM 615 O O . GLU A 1 80 ? 6.749 4.609 -0.573 1.00 91.69 80 GLU A O 1
ATOM 620 N N . ASN A 1 81 ? 7.125 6.643 -1.472 1.00 90.44 81 ASN A N 1
ATOM 621 C CA . ASN A 1 81 ? 7.139 7.398 -0.227 1.00 90.44 81 ASN A CA 1
ATOM 622 C C . ASN A 1 81 ? 5.883 8.263 -0.171 1.00 90.44 81 ASN A C 1
ATOM 624 O O . ASN A 1 81 ? 5.777 9.262 -0.875 1.00 90.44 81 ASN A O 1
ATOM 628 N N . TRP A 1 82 ? 4.943 7.891 0.692 1.00 86.19 82 TRP A N 1
ATOM 629 C CA . TRP A 1 82 ? 3.689 8.622 0.880 1.00 86.19 82 TRP A CA 1
ATOM 630 C C . TRP A 1 82 ? 3.853 9.814 1.825 1.00 86.19 82 TRP A C 1
ATOM 632 O O . TRP A 1 82 ? 3.072 10.753 1.755 1.00 86.19 82 TRP A O 1
ATOM 642 N N . GLY A 1 83 ? 4.890 9.797 2.668 1.00 71.31 83 GLY A N 1
ATOM 643 C CA . GLY A 1 83 ? 5.203 10.866 3.624 1.00 71.31 83 GLY A CA 1
ATOM 644 C C . GLY A 1 83 ? 5.492 12.232 3.013 1.00 71.31 83 GLY A C 1
ATOM 645 O O . GLY A 1 83 ? 5.359 13.241 3.700 1.00 71.31 83 GLY A O 1
ATOM 646 N N . ASP A 1 84 ? 5.863 12.257 1.734 1.00 68.50 84 ASP A N 1
ATOM 647 C CA . ASP A 1 84 ? 6.127 13.484 0.979 1.00 68.50 84 ASP A CA 1
ATOM 648 C C . ASP A 1 84 ? 4.868 14.008 0.261 1.00 68.50 84 ASP A C 1
ATOM 650 O O . ASP A 1 84 ? 4.896 15.071 -0.362 1.00 68.50 84 ASP A O 1
ATOM 654 N N . LEU A 1 85 ? 3.757 13.270 0.353 1.00 68.62 85 LEU A N 1
ATOM 655 C CA . LEU A 1 85 ? 2.455 13.638 -0.184 1.00 68.62 85 LEU A CA 1
ATOM 656 C C . LEU A 1 85 ? 1.522 14.102 0.950 1.00 68.62 85 LEU A C 1
ATOM 658 O O . LEU A 1 85 ? 1.728 13.795 2.126 1.00 68.62 85 LEU A O 1
ATOM 662 N N . SER A 1 86 ? 0.449 14.817 0.604 1.00 70.69 86 SER A N 1
ATOM 663 C CA . SER A 1 86 ? -0.626 15.167 1.554 1.00 70.69 86 SER A CA 1
ATOM 664 C C . SER A 1 86 ? -1.370 13.949 2.128 1.00 70.69 86 SER A C 1
ATOM 666 O O . SER A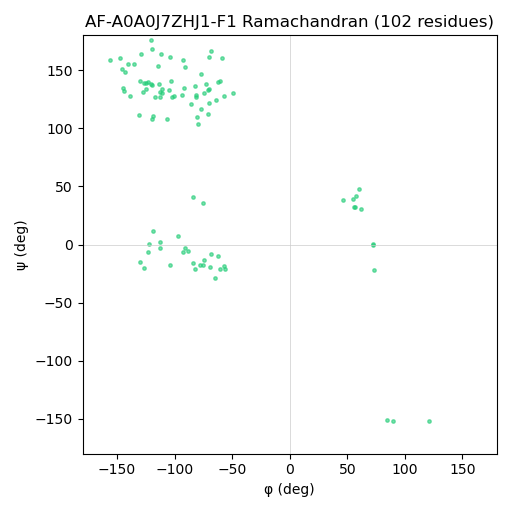 1 86 ? -2.158 14.076 3.062 1.00 70.69 86 SER A O 1
ATOM 668 N N . GLU A 1 87 ? -1.102 12.779 1.563 1.00 68.06 87 GLU A N 1
ATOM 669 C CA . GLU A 1 87 ? -1.695 11.476 1.808 1.00 68.06 87 GLU A CA 1
ATOM 670 C C . GLU A 1 87 ? -0.865 10.621 2.784 1.00 68.06 87 GLU A C 1
ATOM 672 O O . GLU A 1 87 ? -1.179 9.446 3.006 1.00 68.06 87 GLU A O 1
ATOM 677 N N . ALA A 1 88 ? 0.181 11.186 3.393 1.00 69.06 88 ALA A N 1
ATOM 678 C CA . ALA A 1 88 ? 0.921 10.539 4.469 1.00 69.06 88 ALA A CA 1
ATOM 679 C C . ALA A 1 88 ? -0.042 10.004 5.540 1.00 69.06 88 ALA A C 1
ATOM 681 O O . ALA A 1 88 ? -0.902 10.740 6.028 1.00 69.06 88 ALA A O 1
ATOM 682 N N . ASN A 1 89 ? 0.114 8.734 5.931 1.00 78.69 89 ASN A N 1
ATOM 683 C CA . ASN A 1 89 ? -0.700 8.112 6.977 1.00 78.69 89 ASN A CA 1
ATOM 684 C C . ASN A 1 89 ? -2.214 8.160 6.697 1.00 78.69 89 ASN A C 1
ATOM 686 O O . ASN A 1 89 ? -2.998 8.269 7.631 1.00 78.69 89 ASN A O 1
ATOM 690 N N . SER A 1 90 ? -2.636 8.097 5.431 1.00 85.62 90 SER A N 1
ATOM 691 C CA . SER A 1 90 ? -4.059 8.192 5.065 1.00 85.62 90 SER A CA 1
ATOM 692 C C . SER A 1 90 ? -4.657 6.910 4.486 1.00 85.62 90 SER A C 1
ATOM 694 O O . SER A 1 90 ? -5.837 6.875 4.165 1.00 85.62 90 SER A O 1
ATOM 696 N N . TRP A 1 91 ? -3.853 5.859 4.314 1.00 91.81 91 TRP A N 1
ATOM 697 C CA . TRP A 1 91 ? -4.298 4.640 3.645 1.00 91.81 91 TRP A CA 1
ATOM 698 C C . TRP A 1 91 ? -5.071 3.715 4.586 1.00 91.81 91 TRP A C 1
ATOM 700 O O . TRP A 1 91 ? -4.626 3.442 5.705 1.00 91.81 91 TRP A O 1
ATOM 710 N N . SER A 1 92 ? -6.177 3.171 4.075 1.00 93.62 92 SER A N 1
ATOM 711 C CA . SER A 1 92 ? -7.092 2.294 4.818 1.00 93.62 92 SER A CA 1
ATOM 712 C C . SER A 1 92 ? -7.433 0.991 4.097 1.00 93.62 92 SER A C 1
ATOM 714 O O . SER A 1 92 ? -7.986 0.072 4.710 1.00 93.62 92 SER A O 1
ATOM 716 N N . SER A 1 93 ? -7.158 0.889 2.796 1.00 93.56 93 SER A N 1
ATOM 717 C CA . SER A 1 93 ? -7.340 -0.347 2.034 1.00 93.56 93 SER A CA 1
ATOM 718 C C . SER A 1 93 ? -6.447 -0.389 0.797 1.00 93.56 93 SER A C 1
ATOM 720 O O . SER A 1 93 ? -5.993 0.648 0.307 1.00 93.56 93 SER A O 1
ATOM 722 N N . HIS A 1 94 ? -6.197 -1.593 0.278 1.00 93.19 94 HIS A N 1
ATOM 723 C CA . HIS A 1 94 ? -5.472 -1.768 -0.979 1.00 93.19 94 HIS A CA 1
ATOM 724 C C . HIS A 1 94 ? -5.962 -2.960 -1.785 1.00 93.19 94 HIS A C 1
ATOM 726 O O . HIS A 1 94 ? -6.413 -3.973 -1.239 1.00 93.19 94 HIS A O 1
ATOM 732 N N . CYS A 1 95 ? -5.818 -2.860 -3.099 1.00 93.44 95 CYS A N 1
ATOM 733 C CA . CYS A 1 95 ? -6.270 -3.880 -4.023 1.00 93.44 95 CYS A CA 1
ATOM 734 C C . CYS A 1 95 ? -5.250 -4.113 -5.139 1.00 93.44 95 CYS A C 1
ATOM 736 O O . CYS A 1 95 ? -4.803 -3.174 -5.793 1.00 93.44 95 CYS A O 1
ATOM 738 N N . PHE A 1 96 ? -4.874 -5.373 -5.338 1.00 91.81 96 PHE A N 1
ATOM 739 C CA . PHE A 1 96 ? -4.027 -5.790 -6.455 1.00 91.81 96 PHE A CA 1
ATOM 740 C C . PHE A 1 96 ? -4.859 -5.783 -7.729 1.00 91.81 96 PHE A C 1
ATOM 742 O O . PHE A 1 96 ? -5.908 -6.408 -7.741 1.00 91.81 96 PHE A O 1
ATOM 749 N N . SER A 1 97 ? -4.397 -5.165 -8.812 1.00 90.25 97 SER A N 1
ATOM 750 C CA . SER A 1 97 ? -5.150 -5.029 -10.069 1.00 90.25 97 SER A CA 1
ATOM 751 C C . SER A 1 97 ? -5.623 -6.356 -10.673 1.00 90.25 97 SER A C 1
ATOM 753 O O . SER A 1 97 ? -6.555 -6.378 -11.469 1.00 90.25 97 SER A O 1
ATOM 755 N N . SER A 1 98 ? -4.983 -7.468 -10.308 1.00 85.50 98 SER A N 1
ATOM 756 C CA . SER A 1 98 ? -5.376 -8.830 -10.683 1.00 85.50 98 SER A CA 1
ATOM 757 C C . SER A 1 98 ? -6.604 -9.355 -9.924 1.00 85.50 98 SER A C 1
ATOM 759 O O . SER A 1 98 ? -7.185 -10.369 -10.313 1.00 85.50 98 SER A O 1
ATOM 761 N N . ASN A 1 99 ? -7.027 -8.689 -8.849 1.00 84.31 99 ASN A N 1
ATOM 762 C CA . ASN A 1 99 ? -8.188 -9.070 -8.066 1.00 84.31 99 ASN A CA 1
ATOM 763 C C . ASN A 1 99 ? -9.476 -8.478 -8.659 1.00 84.31 99 ASN A C 1
ATOM 765 O O . ASN A 1 99 ? -9.673 -7.268 -8.718 1.00 84.31 99 ASN A O 1
ATOM 769 N N . SER A 1 100 ? -10.407 -9.366 -9.011 1.00 82.50 100 SER A N 1
ATOM 770 C CA . SER A 1 100 ? -11.727 -9.035 -9.567 1.00 82.50 100 SER A CA 1
ATOM 771 C C . SER A 1 100 ? -12.601 -8.113 -8.707 1.00 82.50 100 SER A C 1
ATOM 773 O O . SER A 1 100 ? -13.567 -7.549 -9.217 1.00 82.50 100 SER A O 1
ATOM 775 N N . THR A 1 101 ? -12.303 -7.974 -7.411 1.00 83.25 101 THR A N 1
ATOM 776 C CA . THR A 1 101 ? -13.056 -7.103 -6.498 1.00 83.25 101 THR A CA 1
ATOM 777 C C . THR A 1 101 ? -12.542 -5.666 -6.469 1.00 83.25 101 THR A C 1
ATOM 779 O O . THR A 1 101 ? -13.128 -4.846 -5.764 1.00 83.25 101 THR A O 1
ATOM 782 N N . CYS A 1 102 ? -11.438 -5.354 -7.155 1.00 81.94 102 CYS A N 1
ATOM 783 C CA . CYS A 1 102 ? -10.927 -3.991 -7.192 1.00 81.94 102 CYS A CA 1
ATOM 784 C C . CYS A 1 102 ? -11.850 -3.095 -8.024 1.00 81.94 102 CYS A C 1
ATOM 786 O O . CYS A 1 102 ? -12.213 -3.474 -9.139 1.00 81.94 102 CYS A O 1
ATOM 788 N N . PRO A 1 103 ? -12.214 -1.905 -7.524 1.00 79.00 103 PRO A N 1
ATOM 789 C CA . PRO A 1 103 ? -12.846 -0.895 -8.355 1.00 79.00 103 PRO A CA 1
ATOM 790 C C . PRO A 1 103 ? -11.801 -0.352 -9.335 1.00 79.00 103 PRO A C 1
ATOM 792 O O . PRO A 1 103 ? -10.734 0.098 -8.917 1.00 79.00 103 PRO A O 1
ATOM 795 N N . TYR A 1 104 ? -12.098 -0.479 -10.628 1.00 61.06 104 TYR A N 1
ATOM 796 C CA . TYR A 1 104 ? -11.286 0.042 -11.731 1.00 61.06 104 TYR A CA 1
ATOM 797 C C . TYR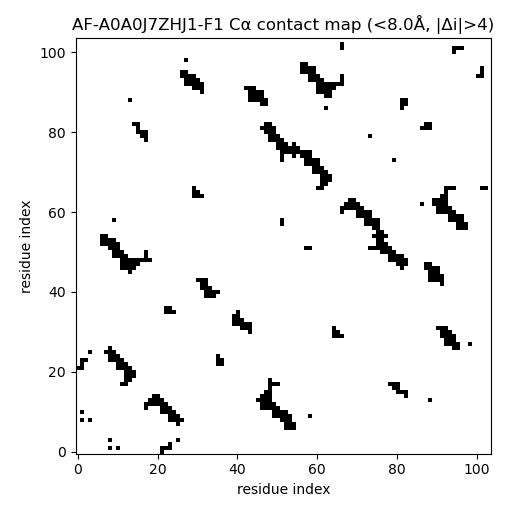 A 1 104 ? -11.466 1.553 -11.884 1.00 61.06 104 TYR A C 1
ATOM 799 O O . TYR A 1 104 ? -12.625 2.014 -11.750 1.00 61.06 104 TYR A O 1
#

Organism: Streptomyces viridochromogenes (NCBI:txid1938)